Protein AF-A0A1B6EKK9-F1 (afdb_monomer)

Organism: NCBI:txid1464854

Structure (mmCIF, N/CA/C/O backbone):
data_AF-A0A1B6EKK9-F1
#
_entry.id   AF-A0A1B6EKK9-F1
#
loop_
_atom_site.group_PDB
_atom_site.id
_atom_site.type_symbol
_atom_site.label_atom_id
_atom_site.label_alt_id
_atom_site.label_comp_id
_atom_site.label_asym_id
_atom_site.label_entity_id
_atom_site.label_seq_id
_atom_site.pdbx_PDB_ins_code
_atom_site.Cartn_x
_atom_site.Cartn_y
_atom_site.Cartn_z
_atom_site.occupancy
_atom_site.B_iso_or_equiv
_atom_site.auth_seq_id
_atom_site.auth_comp_id
_atom_site.auth_asym_id
_atom_site.auth_atom_id
_atom_site.pdbx_PDB_model_num
ATOM 1 N N . THR A 1 1 ? 39.413 37.649 -0.236 1.00 72.94 1 THR A N 1
ATOM 2 C CA . THR A 1 1 ? 39.856 36.239 -0.199 1.00 72.94 1 THR A CA 1
ATOM 3 C C . THR A 1 1 ? 38.627 35.357 -0.177 1.00 72.94 1 THR A C 1
ATOM 5 O O . THR A 1 1 ? 37.625 35.776 0.391 1.00 72.94 1 THR A O 1
ATOM 8 N N . LEU A 1 2 ? 38.692 34.166 -0.779 1.00 85.50 2 LEU A N 1
ATOM 9 C CA . LEU A 1 2 ? 37.572 33.209 -0.854 1.00 85.50 2 LEU A CA 1
ATOM 10 C C . LEU A 1 2 ? 36.944 32.904 0.520 1.00 85.50 2 LEU A C 1
ATOM 12 O O . LEU A 1 2 ? 35.736 32.740 0.622 1.00 85.50 2 LEU A O 1
ATOM 16 N N . LEU A 1 3 ? 37.743 32.950 1.591 1.00 86.88 3 LEU A N 1
ATOM 17 C CA . LEU A 1 3 ? 37.279 32.793 2.973 1.00 86.88 3 LEU A CA 1
ATOM 18 C C . LEU A 1 3 ? 36.241 33.848 3.400 1.00 86.88 3 LEU A C 1
ATOM 20 O O . LEU A 1 3 ? 35.298 33.520 4.111 1.00 86.88 3 LEU A O 1
ATOM 24 N N . LYS A 1 4 ? 36.395 35.108 2.968 1.00 88.81 4 LYS A N 1
ATOM 25 C CA . LYS A 1 4 ? 35.425 36.170 3.286 1.00 88.81 4 LYS A CA 1
ATOM 26 C C . LYS A 1 4 ? 34.094 35.941 2.570 1.00 88.81 4 LYS A C 1
ATOM 28 O O . LYS A 1 4 ? 33.057 36.169 3.172 1.00 88.81 4 LYS A O 1
ATOM 33 N N . GLN A 1 5 ? 34.143 35.453 1.329 1.00 90.50 5 GLN A N 1
ATOM 34 C CA . GLN A 1 5 ? 32.941 35.116 0.567 1.00 90.50 5 GLN A CA 1
ATOM 35 C C . GLN A 1 5 ? 32.192 33.948 1.217 1.00 90.50 5 GLN A C 1
ATOM 37 O O . GLN A 1 5 ? 31.011 34.070 1.497 1.00 90.50 5 GLN A O 1
ATOM 42 N N . ALA A 1 6 ? 32.899 32.866 1.558 1.00 89.75 6 ALA A N 1
ATOM 43 C CA . ALA A 1 6 ? 32.291 31.707 2.211 1.00 89.75 6 ALA A CA 1
ATOM 44 C C . ALA A 1 6 ? 31.666 32.048 3.578 1.00 89.75 6 ALA A C 1
ATOM 46 O O . ALA A 1 6 ? 30.638 31.488 3.951 1.00 89.75 6 ALA A O 1
ATOM 47 N N . LEU A 1 7 ? 32.272 32.975 4.330 1.00 94.88 7 LEU A N 1
ATOM 48 C CA . LEU A 1 7 ? 31.714 33.443 5.598 1.00 94.88 7 LEU A CA 1
ATOM 49 C C . LEU A 1 7 ? 30.427 34.256 5.394 1.00 94.88 7 LEU A C 1
ATOM 51 O O . LEU A 1 7 ? 29.487 34.097 6.173 1.00 94.88 7 LEU A O 1
ATOM 55 N N . GLU A 1 8 ? 30.384 35.103 4.364 1.00 94.81 8 GLU A N 1
ATOM 56 C CA . GLU A 1 8 ? 29.195 35.887 4.019 1.00 94.81 8 GLU A CA 1
ATOM 57 C C . GLU A 1 8 ? 28.059 34.983 3.533 1.00 94.81 8 GLU A C 1
ATOM 59 O O . GLU A 1 8 ? 26.933 35.101 4.010 1.00 94.81 8 GLU A O 1
ATOM 64 N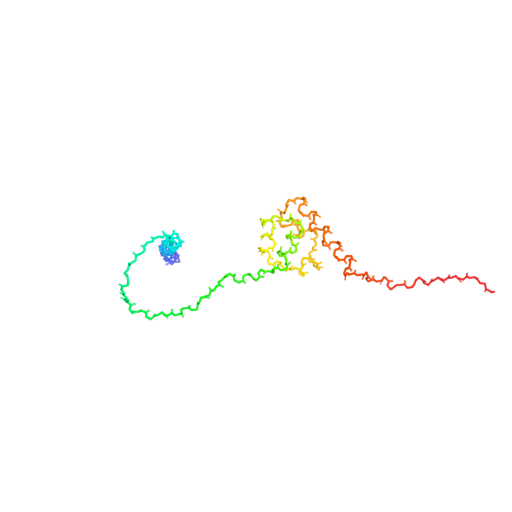 N . ASP A 1 9 ? 28.375 34.001 2.687 1.00 93.00 9 ASP A N 1
ATOM 65 C CA . ASP A 1 9 ? 27.414 33.002 2.213 1.00 93.00 9 ASP A CA 1
ATOM 66 C C . ASP A 1 9 ? 26.841 32.196 3.387 1.00 93.00 9 ASP A C 1
ATOM 68 O O . ASP A 1 9 ? 25.628 32.014 3.498 1.00 93.00 9 ASP A O 1
ATOM 72 N N . HIS A 1 10 ? 27.691 31.774 4.330 1.00 94.81 10 HIS A N 1
ATOM 73 C CA . HIS A 1 10 ? 27.236 31.060 5.520 1.00 94.81 10 HIS A CA 1
ATOM 74 C C . HIS A 1 10 ? 26.381 31.950 6.439 1.00 94.81 10 HIS A C 1
ATOM 76 O O . HIS A 1 10 ? 25.369 31.492 6.972 1.00 94.81 10 HIS A O 1
ATOM 82 N N . ARG A 1 11 ? 26.719 33.240 6.596 1.00 94.81 11 ARG A N 1
ATOM 83 C CA . ARG A 1 11 ? 25.871 34.207 7.319 1.00 94.81 11 ARG A CA 1
ATOM 84 C C . ARG A 1 11 ? 24.514 34.389 6.646 1.00 94.81 11 ARG A C 1
ATOM 86 O O . ARG A 1 11 ? 23.499 34.439 7.347 1.00 94.81 11 ARG A O 1
ATOM 93 N N . LEU A 1 12 ? 24.485 34.477 5.319 1.00 95.75 12 LEU A N 1
ATOM 94 C CA . LEU A 1 12 ? 23.253 34.601 4.549 1.00 95.75 12 LEU A CA 1
ATOM 95 C C . LEU A 1 12 ? 22.379 33.355 4.732 1.00 95.75 12 LEU A C 1
ATOM 97 O O . LEU A 1 12 ? 21.194 33.472 5.039 1.00 95.75 12 LEU A O 1
ATOM 101 N N . GLN A 1 13 ? 22.984 32.168 4.654 1.00 94.75 13 GLN A N 1
ATOM 102 C CA . GLN A 1 13 ? 22.302 30.896 4.878 1.00 94.75 13 GLN A CA 1
ATOM 103 C C . GLN A 1 13 ? 21.715 30.801 6.294 1.00 94.75 13 GLN A C 1
ATOM 105 O O . GLN A 1 13 ? 20.546 30.452 6.450 1.00 94.75 13 GLN A O 1
ATOM 110 N N . LEU A 1 14 ? 22.483 31.155 7.329 1.00 95.94 14 LEU A N 1
ATOM 111 C CA . LEU A 1 14 ? 21.992 31.168 8.713 1.00 95.94 14 LEU A CA 1
ATOM 112 C C . LEU A 1 14 ? 20.835 32.157 8.906 1.00 95.94 14 LEU A C 1
ATOM 114 O O . LEU A 1 14 ? 19.882 31.860 9.625 1.00 95.94 14 LEU A O 1
ATOM 118 N N . THR A 1 15 ? 20.892 33.312 8.242 1.00 96.38 15 THR A N 1
ATOM 119 C CA . THR A 1 15 ? 19.823 34.321 8.291 1.00 96.38 15 THR A CA 1
ATOM 120 C C . THR A 1 15 ? 18.541 33.797 7.645 1.00 96.38 15 THR A C 1
ATOM 122 O O . THR A 1 15 ? 17.468 33.909 8.238 1.00 96.38 15 THR A O 1
ATOM 125 N N . ALA A 1 16 ? 18.650 33.157 6.478 1.00 95.62 16 ALA A N 1
ATOM 126 C CA . ALA A 1 16 ? 17.514 32.548 5.794 1.00 95.62 16 ALA A CA 1
ATOM 127 C C . ALA A 1 16 ? 16.885 31.416 6.624 1.00 95.62 16 ALA A C 1
ATOM 129 O O . ALA A 1 16 ? 15.668 31.369 6.788 1.00 95.62 16 ALA A O 1
ATOM 130 N N . LEU A 1 17 ? 17.705 30.541 7.217 1.00 95.00 17 LEU A N 1
ATOM 131 C CA . LEU A 1 17 ? 17.221 29.467 8.091 1.00 95.00 17 LEU A CA 1
ATOM 132 C C . LEU A 1 17 ? 16.475 30.016 9.311 1.00 95.00 17 LEU A C 1
ATOM 134 O O . LEU A 1 17 ? 15.395 29.530 9.642 1.00 95.00 17 LEU A O 1
ATOM 138 N N . ARG A 1 18 ? 17.014 31.062 9.951 1.00 94.56 18 ARG A N 1
ATOM 139 C CA . ARG A 1 18 ? 16.352 31.742 11.071 1.00 94.56 18 ARG A CA 1
ATOM 140 C C . ARG A 1 18 ? 14.968 32.257 10.667 1.00 94.56 18 ARG A C 1
ATOM 142 O O . ARG A 1 18 ? 14.008 32.043 11.401 1.00 94.56 18 ARG A O 1
ATOM 149 N N . GLN A 1 19 ? 14.864 32.884 9.497 1.00 94.50 19 GLN A N 1
ATOM 150 C CA . GLN A 1 19 ? 13.598 33.403 8.983 1.00 94.50 19 GLN A CA 1
ATOM 151 C C . GLN A 1 19 ? 12.571 32.287 8.731 1.00 94.50 19 GLN A C 1
ATOM 153 O O . GLN A 1 19 ? 11.405 32.441 9.087 1.00 94.50 19 GLN A O 1
ATOM 158 N N . VAL A 1 20 ? 12.990 31.148 8.170 1.00 94.94 20 VAL A N 1
ATOM 159 C CA . VAL A 1 20 ? 12.096 29.998 7.936 1.00 94.94 20 VAL A CA 1
ATOM 160 C C . VAL A 1 20 ? 11.548 29.442 9.252 1.00 94.94 20 VAL A C 1
ATOM 162 O O . VAL A 1 20 ? 10.357 29.153 9.344 1.00 94.94 20 VAL A O 1
ATOM 165 N N . VAL A 1 21 ? 12.382 29.337 10.291 1.00 93.69 21 VAL A N 1
ATOM 166 C CA . VAL A 1 21 ? 11.942 28.869 11.617 1.00 93.69 21 VAL A CA 1
ATOM 167 C C . VAL A 1 21 ? 10.921 29.827 12.240 1.00 93.69 21 VAL A C 1
ATOM 169 O O . VAL A 1 21 ? 9.915 29.374 12.784 1.00 93.69 21 VAL A O 1
ATOM 172 N N . GLU A 1 22 ? 11.128 31.141 12.122 1.00 92.31 22 GLU A N 1
ATOM 173 C CA . GLU A 1 22 ? 10.159 32.141 12.595 1.00 92.31 22 GLU A CA 1
ATOM 174 C C . GLU A 1 22 ? 8.823 32.039 11.851 1.00 92.31 22 GLU A C 1
ATOM 176 O O . GLU A 1 22 ? 7.762 32.055 12.479 1.00 92.31 22 GLU A O 1
ATOM 181 N N . GLN A 1 23 ? 8.859 31.862 10.527 1.00 89.38 23 GLN A N 1
ATOM 182 C CA . GLN A 1 23 ? 7.641 31.667 9.738 1.00 89.38 23 GLN A CA 1
ATOM 183 C C . GLN A 1 23 ? 6.915 30.367 10.097 1.00 89.38 23 GLN A C 1
ATOM 185 O O . GLN A 1 23 ? 5.690 30.363 10.217 1.00 89.38 23 GLN A O 1
ATOM 190 N N . MET A 1 24 ? 7.650 29.283 10.350 1.00 90.88 24 MET A N 1
ATOM 191 C CA . MET A 1 24 ? 7.076 28.008 10.786 1.00 90.88 24 MET A CA 1
ATOM 192 C C . MET A 1 24 ? 6.337 28.131 12.131 1.00 90.88 24 MET A C 1
ATOM 194 O O . MET A 1 24 ? 5.299 27.495 12.322 1.00 90.88 24 MET A O 1
ATOM 198 N N . GLY A 1 25 ? 6.806 28.993 13.040 1.00 89.38 25 GLY A N 1
ATOM 199 C CA . GLY A 1 25 ? 6.118 29.283 14.305 1.00 89.38 25 GLY A CA 1
ATOM 200 C C . GLY A 1 25 ? 4.750 29.953 14.119 1.00 89.38 25 GLY A C 1
ATOM 201 O O . GLY A 1 25 ? 3.783 29.594 14.798 1.00 89.38 25 GLY A O 1
ATOM 202 N N . LEU A 1 26 ? 4.634 30.873 13.155 1.00 88.69 26 LEU A N 1
ATOM 203 C CA . LEU A 1 26 ? 3.354 31.508 12.817 1.00 88.69 26 LEU A CA 1
ATOM 204 C C . LEU A 1 26 ? 2.382 30.505 12.192 1.00 88.69 26 LEU A C 1
ATOM 206 O O . LEU A 1 26 ? 1.226 30.445 12.604 1.00 88.69 26 LEU A O 1
ATOM 210 N N . VAL A 1 27 ? 2.862 29.670 11.263 1.00 87.81 27 VAL A N 1
ATOM 211 C CA . VAL A 1 27 ? 2.058 28.591 10.661 1.00 87.81 27 VAL A CA 1
ATOM 212 C C . VAL A 1 27 ? 1.543 27.635 11.739 1.00 87.81 27 VAL A C 1
ATOM 214 O O . VAL A 1 27 ? 0.360 27.314 11.757 1.00 87.81 27 VAL A O 1
ATOM 217 N N . THR A 1 28 ? 2.397 27.250 12.689 1.00 83.19 28 THR A N 1
ATOM 218 C CA . THR A 1 28 ? 2.012 26.384 13.817 1.00 83.19 28 THR A CA 1
ATOM 219 C C . THR A 1 28 ? 0.923 27.027 14.682 1.00 83.19 28 THR A C 1
ATOM 221 O O . THR A 1 28 ? -0.032 26.362 15.076 1.00 83.19 28 THR A O 1
ATOM 224 N N . THR A 1 29 ? 1.029 28.332 14.952 1.00 85.19 29 THR A N 1
ATOM 225 C CA . THR A 1 29 ? 0.018 29.075 15.725 1.00 85.19 29 THR A CA 1
ATOM 226 C C . THR A 1 29 ? -1.325 29.136 14.994 1.00 85.19 29 THR A C 1
ATOM 228 O O . THR A 1 29 ? -2.361 28.897 15.609 1.00 85.19 29 THR A O 1
ATOM 231 N N . LEU A 1 30 ? -1.317 29.398 13.682 1.00 86.19 30 LEU A N 1
ATOM 232 C CA . LEU A 1 30 ? -2.537 29.418 12.868 1.00 86.19 30 LEU A CA 1
ATOM 233 C C . LEU A 1 30 ? -3.211 28.041 12.806 1.00 86.19 30 LEU A C 1
ATOM 235 O O . LEU A 1 30 ? -4.426 27.960 12.965 1.00 86.19 30 LEU A O 1
ATOM 239 N N . LEU A 1 31 ? -2.437 26.962 12.648 1.00 80.25 31 LEU A N 1
ATOM 240 C CA . LEU A 1 31 ? -2.969 25.594 12.648 1.00 80.25 31 LEU A CA 1
ATOM 241 C C . LEU A 1 31 ? -3.669 25.246 13.971 1.00 80.25 31 LEU A C 1
ATOM 243 O O . LEU A 1 31 ? -4.777 24.717 13.953 1.00 80.25 31 LEU A O 1
ATOM 247 N N . ASN A 1 32 ? -3.083 25.618 15.114 1.00 79.62 32 ASN A N 1
ATOM 248 C CA . ASN A 1 32 ? -3.691 25.373 16.427 1.00 79.62 32 ASN A CA 1
ATOM 249 C C . ASN A 1 32 ? -5.010 26.136 16.641 1.00 79.62 32 ASN A C 1
ATOM 251 O O . ASN A 1 32 ? -5.863 25.680 17.401 1.00 79.62 32 ASN A O 1
ATOM 255 N N . HIS A 1 33 ? -5.191 27.298 16.007 1.00 81.19 33 HIS A N 1
ATOM 256 C CA . HIS A 1 33 ? -6.452 28.038 16.090 1.00 81.19 33 HIS A CA 1
ATOM 257 C C . HIS A 1 33 ? -7.571 27.380 15.274 1.00 81.19 33 HIS A C 1
ATOM 259 O O . HIS A 1 33 ? -8.697 27.316 15.761 1.00 81.19 33 HIS A O 1
ATOM 265 N N . ILE A 1 34 ? -7.254 26.816 14.104 1.00 72.62 34 ILE A N 1
ATOM 266 C CA . ILE A 1 34 ? -8.219 26.110 13.242 1.00 72.62 34 ILE A CA 1
ATOM 267 C C . ILE A 1 34 ? -8.759 24.840 13.927 1.00 72.62 34 ILE A C 1
ATOM 269 O O . ILE A 1 34 ? -9.959 24.560 13.873 1.00 72.62 34 ILE A O 1
ATOM 273 N N . ASP A 1 35 ? -7.900 24.106 14.639 1.00 63.56 35 ASP A N 1
ATOM 274 C CA . ASP A 1 35 ? -8.326 22.947 15.439 1.00 63.56 35 ASP A CA 1
ATOM 275 C C . ASP A 1 35 ? -9.205 23.355 16.635 1.00 63.56 35 ASP A C 1
ATOM 277 O O . ASP A 1 35 ? -10.098 22.608 17.041 1.00 63.56 35 ASP A O 1
ATOM 281 N N . ARG A 1 36 ? -8.994 24.556 17.197 1.00 64.25 36 ARG A N 1
ATOM 282 C CA . ARG A 1 36 ? -9.768 25.050 18.346 1.00 64.25 36 ARG A CA 1
ATOM 283 C C . ARG A 1 36 ? -11.168 25.525 17.951 1.00 64.25 36 ARG A C 1
ATOM 285 O O . ARG A 1 36 ? -12.107 25.259 18.694 1.00 64.25 36 ARG A O 1
ATOM 292 N N . GLU A 1 37 ? -11.322 26.150 16.783 1.00 55.16 37 GLU A N 1
ATOM 293 C CA . GLU A 1 37 ? -12.642 26.531 16.248 1.00 55.16 37 GLU A CA 1
ATOM 294 C C . GLU A 1 37 ? -13.471 25.319 15.790 1.00 55.16 37 GLU A C 1
ATOM 296 O O . GLU A 1 37 ? -14.697 25.367 15.828 1.00 55.16 37 GLU A O 1
ATOM 301 N N . SER A 1 38 ? -12.832 24.190 15.456 1.00 49.16 38 SER A N 1
ATOM 302 C CA . SER A 1 38 ? -13.543 22.949 15.103 1.00 49.16 38 SER A CA 1
ATOM 303 C C . SER A 1 38 ? -14.188 22.232 16.305 1.00 49.16 38 SER A C 1
ATOM 305 O O . SER A 1 38 ? -14.969 21.303 16.105 1.00 49.16 38 SER A O 1
ATOM 307 N N . SER A 1 39 ? -13.892 22.646 17.547 1.00 46.72 39 SER A N 1
ATOM 308 C CA . SER A 1 39 ? -14.348 21.973 18.779 1.00 46.72 39 SER A CA 1
ATOM 309 C C . SER A 1 39 ? -15.386 22.766 19.597 1.00 46.72 39 SER A C 1
ATOM 311 O O . SER A 1 39 ? -15.928 22.247 20.571 1.00 46.72 39 SER A O 1
ATOM 313 N N . GLU A 1 40 ? -15.721 24.001 19.208 1.00 45.97 40 GLU A N 1
ATOM 314 C CA . GLU A 1 40 ? -16.737 24.827 19.882 1.00 45.97 40 GLU A CA 1
ATOM 315 C C . GLU A 1 40 ? -17.964 25.020 18.978 1.00 45.97 40 GLU A C 1
ATOM 317 O O . GLU A 1 40 ? -18.207 26.075 18.401 1.00 45.97 40 GLU A O 1
ATOM 322 N N . SER A 1 41 ? -18.768 23.968 18.833 1.00 44.16 41 SER A N 1
ATOM 323 C CA . SER A 1 41 ? -20.119 24.072 18.272 1.00 44.16 41 SER A CA 1
ATOM 324 C C . SER A 1 41 ? -21.078 23.131 18.985 1.00 44.16 41 SER A C 1
ATOM 326 O O . SER A 1 41 ? -21.698 22.292 18.351 1.00 44.16 41 SER A O 1
ATOM 328 N N . GLU A 1 42 ? -21.246 23.310 20.299 1.00 46.06 42 GLU A N 1
ATOM 329 C CA . GLU A 1 42 ? -22.490 22.940 20.977 1.00 46.06 42 GLU A CA 1
ATOM 330 C C . GLU A 1 42 ? -22.883 23.985 22.046 1.00 46.06 42 GLU A C 1
ATOM 332 O O . GLU A 1 42 ? -22.238 24.155 23.077 1.00 46.06 42 GLU A O 1
ATOM 337 N N . THR A 1 43 ? -24.041 24.605 21.789 1.00 40.44 43 THR A N 1
ATOM 338 C CA . THR A 1 43 ? -24.983 25.296 22.694 1.00 40.44 43 THR A CA 1
ATOM 339 C C . THR A 1 43 ? -24.958 26.834 22.836 1.00 40.44 43 THR A C 1
ATOM 341 O O . THR A 1 43 ? -24.032 27.452 23.343 1.00 40.44 43 THR A O 1
ATOM 344 N N . SER A 1 44 ? -26.139 27.386 22.509 1.00 45.16 44 SER A N 1
ATOM 345 C CA . SER A 1 44 ? -26.801 28.586 23.054 1.00 45.16 44 SER A CA 1
ATOM 346 C C . SER A 1 44 ? -26.590 29.957 22.390 1.00 45.16 44 SER A C 1
ATOM 348 O O . SER A 1 44 ? -25.745 30.749 22.772 1.00 45.16 44 SER A O 1
ATOM 350 N N . ALA A 1 45 ? -27.526 30.235 21.475 1.00 45.16 45 ALA A N 1
ATOM 351 C CA . ALA A 1 45 ? -28.389 31.420 21.383 1.00 45.16 45 ALA A CA 1
ATOM 352 C C . ALA A 1 45 ? -27.804 32.855 21.425 1.00 45.16 45 ALA A C 1
ATOM 354 O O . ALA A 1 45 ? -27.337 33.339 22.449 1.00 45.16 45 ALA A O 1
ATOM 355 N N . ALA A 1 46 ? -28.171 33.568 20.349 1.00 44.38 46 ALA A N 1
ATOM 356 C CA . ALA A 1 46 ? -28.490 34.996 20.228 1.00 44.38 46 ALA A CA 1
ATOM 357 C C . ALA A 1 46 ? -27.403 35.961 19.705 1.00 44.38 46 ALA A C 1
ATOM 359 O O . ALA A 1 46 ? -26.270 35.985 20.164 1.00 44.38 46 ALA A O 1
ATOM 360 N N . HIS A 1 47 ? -27.885 36.836 18.806 1.00 38.47 47 HIS A N 1
ATOM 361 C CA . HIS A 1 47 ? -27.318 38.087 18.278 1.00 38.47 47 HIS A CA 1
ATOM 362 C C . HIS A 1 47 ? -26.492 38.038 16.974 1.00 38.47 47 HIS A C 1
ATOM 364 O O . HIS A 1 47 ? -25.277 37.915 16.947 1.00 38.47 47 HIS A O 1
ATOM 370 N N . THR A 1 48 ? -27.214 38.265 15.875 1.00 46.81 48 THR A N 1
ATOM 371 C CA . THR A 1 48 ? -26.823 39.056 14.688 1.00 46.81 48 THR A CA 1
ATOM 372 C C . THR A 1 48 ? -26.519 40.536 15.054 1.00 46.81 48 THR A C 1
ATOM 374 O O . THR A 1 48 ? -27.006 40.941 16.116 1.00 46.81 48 THR A O 1
ATOM 377 N N . PRO A 1 49 ? -25.890 41.404 14.208 1.00 59.78 49 PRO A N 1
ATOM 378 C CA . PRO A 1 49 ? -25.548 41.235 12.781 1.00 59.78 49 PRO A CA 1
ATOM 379 C C . PRO A 1 49 ? -24.192 41.888 12.297 1.00 59.78 49 PRO A C 1
ATOM 381 O O . PRO A 1 49 ? -23.523 42.612 13.022 1.00 59.78 49 PRO A O 1
ATOM 384 N N . GLU A 1 50 ? -23.857 41.648 11.018 1.00 48.66 50 GLU A N 1
ATOM 385 C CA . GLU A 1 50 ? -23.056 42.450 10.041 1.00 48.66 50 GLU A CA 1
ATOM 386 C C . GLU A 1 50 ? -21.551 42.721 10.259 1.00 48.66 50 GLU A C 1
ATOM 388 O O . GLU A 1 50 ? -21.141 43.584 11.030 1.00 48.66 50 GLU A O 1
ATOM 393 N N . SER A 1 51 ? -20.716 42.142 9.383 1.00 39.78 51 SER A N 1
ATOM 394 C CA . SER A 1 51 ? -19.578 42.879 8.827 1.00 39.78 51 SER A CA 1
ATOM 395 C C . SER A 1 51 ? -19.227 42.390 7.425 1.00 39.78 51 SER A C 1
ATOM 397 O O . SER A 1 51 ? -19.053 41.205 7.158 1.00 39.78 51 SER A O 1
ATOM 399 N N . ASN A 1 52 ? -19.186 43.363 6.530 1.00 53.47 52 ASN A N 1
ATOM 400 C CA . ASN A 1 52 ? -18.968 43.271 5.102 1.00 53.47 52 ASN A CA 1
ATOM 401 C C . ASN A 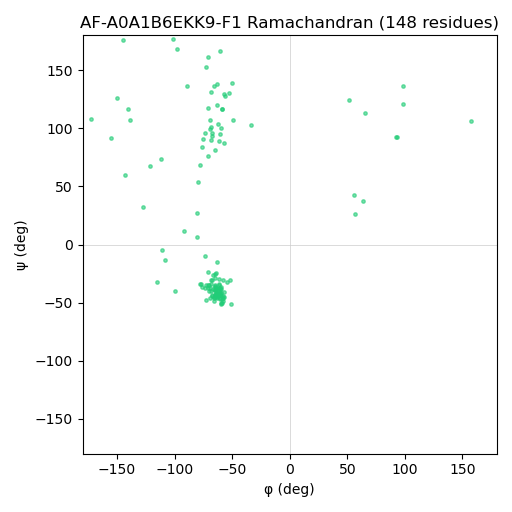1 52 ? -17.502 42.892 4.824 1.00 53.47 52 ASN A C 1
ATOM 403 O O . ASN A 1 52 ? -16.598 43.662 5.147 1.00 53.47 52 ASN A O 1
ATOM 407 N N . GLY A 1 53 ? -17.251 41.740 4.208 1.00 43.31 53 GLY A N 1
ATOM 408 C CA . GLY A 1 53 ? -15.895 41.305 3.887 1.00 43.31 53 GLY A CA 1
ATOM 409 C C . GLY A 1 53 ? -15.898 40.337 2.721 1.00 43.31 53 GLY A C 1
ATOM 410 O O . GLY A 1 53 ? -16.059 39.143 2.916 1.00 43.31 53 GLY A O 1
ATOM 411 N N . SER A 1 54 ? -15.747 40.881 1.515 1.00 55.12 54 SER A N 1
ATOM 412 C CA . SER A 1 54 ? -15.551 40.176 0.250 1.00 55.12 54 SER A CA 1
ATOM 413 C C . SER A 1 54 ? -14.749 38.882 0.417 1.00 55.12 54 SER A C 1
ATOM 415 O O . SER A 1 54 ? -13.520 38.920 0.523 1.00 55.12 54 SER A O 1
ATOM 417 N N . GLU A 1 55 ? -15.440 37.742 0.406 1.00 48.38 55 GLU A N 1
ATOM 418 C CA . GLU A 1 55 ? -14.806 36.431 0.388 1.00 48.38 55 GLU A CA 1
ATOM 419 C C . GLU A 1 55 ? -14.099 36.264 -0.955 1.00 48.38 55 GLU A C 1
ATOM 421 O O . GLU A 1 55 ? -14.672 35.888 -1.981 1.00 48.38 55 GLU A O 1
ATOM 426 N N . ARG A 1 56 ? -12.811 36.608 -0.963 1.00 56.62 56 ARG A N 1
ATOM 427 C CA . ARG A 1 56 ? -11.873 36.135 -1.971 1.00 56.62 56 ARG A CA 1
ATOM 428 C C . ARG A 1 56 ? -11.858 34.616 -1.831 1.00 56.62 56 ARG A C 1
ATOM 430 O O . ARG A 1 56 ? -11.136 34.084 -0.996 1.00 56.62 56 ARG A O 1
ATOM 437 N N . LEU A 1 57 ? -12.677 33.946 -2.640 1.00 56.94 57 LEU A N 1
ATOM 438 C CA . LEU A 1 57 ? -12.602 32.514 -2.901 1.00 56.94 57 LEU A CA 1
ATOM 439 C C . LEU A 1 57 ? -11.195 32.222 -3.434 1.00 56.94 57 LEU A C 1
ATOM 441 O O . LEU A 1 57 ? -10.932 32.304 -4.634 1.00 56.94 57 LEU A O 1
ATOM 445 N N . LEU A 1 58 ? -10.253 31.979 -2.525 1.00 53.03 58 LEU A N 1
ATOM 446 C CA . LEU A 1 58 ? -8.962 31.433 -2.890 1.00 53.03 58 LEU A CA 1
ATOM 447 C C . LEU A 1 58 ? -9.219 29.995 -3.349 1.00 53.03 58 LEU A C 1
ATOM 449 O O . LEU A 1 58 ? -9.939 29.269 -2.661 1.00 53.03 58 LEU A O 1
ATOM 453 N N . PRO A 1 59 ? -8.681 29.576 -4.506 1.00 59.56 59 PRO A N 1
ATOM 454 C CA . PRO A 1 59 ? -8.831 28.205 -4.956 1.00 59.56 59 PRO A CA 1
ATOM 455 C C . PRO A 1 59 ? -8.242 27.292 -3.881 1.00 59.56 59 PRO A C 1
ATOM 457 O O . PRO A 1 59 ? -7.055 27.370 -3.566 1.00 59.56 59 PRO A O 1
ATOM 460 N N . GLN A 1 60 ? -9.096 26.465 -3.286 1.00 58.94 60 GLN A N 1
ATOM 461 C CA . GLN A 1 60 ? -8.712 25.445 -2.327 1.00 58.94 60 GLN A CA 1
ATOM 462 C C . GLN A 1 60 ? -7.909 24.384 -3.083 1.00 58.94 60 GLN A C 1
ATOM 464 O O . GLN A 1 60 ? -8.462 23.451 -3.659 1.00 58.94 60 GLN A O 1
ATOM 469 N N . ILE A 1 61 ? -6.591 24.563 -3.142 1.00 56.72 61 ILE A N 1
ATOM 470 C CA . ILE A 1 61 ? -5.688 23.549 -3.679 1.00 56.72 61 ILE A CA 1
ATOM 471 C C . ILE A 1 61 ? -5.592 22.464 -2.605 1.00 56.72 61 ILE A C 1
ATOM 473 O O . ILE A 1 61 ? -4.789 22.552 -1.679 1.00 56.72 61 ILE A O 1
ATOM 477 N N . SER A 1 62 ? -6.478 21.473 -2.687 1.00 58.00 62 SER A N 1
ATOM 478 C CA . SER A 1 62 ? -6.384 20.257 -1.885 1.00 58.00 62 SER A CA 1
ATOM 479 C C . SER A 1 62 ? -5.173 19.462 -2.373 1.00 58.00 62 SER A C 1
ATOM 481 O O . SER A 1 62 ? -5.236 18.784 -3.393 1.00 58.00 62 SER A O 1
ATOM 483 N N . VAL A 1 63 ? -4.041 19.568 -1.673 1.00 62.47 63 VAL A N 1
ATOM 484 C CA . VAL A 1 63 ? -2.811 18.800 -1.973 1.00 62.47 63 VAL A CA 1
ATOM 485 C C . VAL A 1 63 ? -2.902 17.368 -1.408 1.00 62.47 63 VAL A C 1
ATOM 487 O O . VAL A 1 63 ? -1.902 16.734 -1.100 1.00 62.47 63 VAL A O 1
ATOM 490 N N . THR A 1 64 ? -4.109 16.821 -1.265 1.00 54.97 64 THR A N 1
ATOM 491 C CA . THR A 1 64 ? -4.330 15.440 -0.809 1.00 54.97 64 THR A CA 1
ATOM 492 C C . THR A 1 64 ? -5.226 14.659 -1.759 1.00 54.97 64 THR A C 1
ATOM 494 O O . THR A 1 64 ? -5.967 13.787 -1.315 1.00 54.97 64 THR A O 1
ATOM 497 N N . ASP A 1 65 ? -5.178 14.949 -3.060 1.00 54.59 65 ASP A N 1
ATOM 498 C CA . ASP A 1 65 ? -5.754 14.046 -4.059 1.00 54.59 65 ASP A CA 1
ATOM 499 C C . ASP A 1 65 ? -4.784 12.882 -4.324 1.00 54.59 65 ASP A C 1
ATOM 501 O O . ASP A 1 65 ? -4.358 12.627 -5.447 1.00 54.59 65 ASP A O 1
ATOM 505 N N . SER A 1 66 ? -4.371 12.182 -3.260 1.00 59.25 66 SER A N 1
ATOM 506 C CA . SER A 1 66 ? -4.005 10.783 -3.423 1.00 59.25 66 SER A CA 1
ATOM 507 C C . SER A 1 66 ? -5.322 10.091 -3.732 1.00 59.25 66 SER A C 1
ATOM 509 O O . SER A 1 66 ? -6.170 9.923 -2.856 1.00 59.25 66 SER A O 1
ATOM 511 N N . SER A 1 67 ? -5.551 9.794 -5.010 1.00 69.38 67 SER A N 1
ATOM 512 C CA . SER A 1 67 ? -6.778 9.170 -5.492 1.00 69.38 67 SER A CA 1
ATOM 513 C C . SER A 1 67 ? -6.883 7.756 -4.910 1.00 69.38 67 SER A C 1
ATOM 515 O O . SER A 1 67 ? -6.496 6.769 -5.537 1.00 69.38 67 SER A O 1
ATOM 517 N N . VAL A 1 68 ? -7.347 7.655 -3.666 1.00 85.31 68 VAL A N 1
ATOM 518 C CA . VAL A 1 68 ? -7.567 6.399 -2.954 1.00 85.31 68 VAL A CA 1
ATOM 519 C C . VAL A 1 68 ? -8.557 5.583 -3.775 1.00 85.31 68 VAL A C 1
ATOM 521 O O . VAL A 1 68 ? -9.697 6.011 -3.935 1.00 85.31 68 VAL A O 1
ATOM 524 N N . ASP A 1 69 ? -8.155 4.414 -4.288 1.00 93.50 69 ASP A N 1
ATOM 525 C CA . ASP A 1 69 ? -9.079 3.538 -5.018 1.00 93.50 69 ASP A CA 1
ATOM 526 C C . ASP A 1 69 ? -10.100 2.947 -4.026 1.00 93.50 69 ASP A C 1
ATOM 528 O O . ASP A 1 69 ? -9.757 2.047 -3.243 1.00 93.50 69 ASP A O 1
ATOM 532 N N . PRO A 1 70 ? -11.374 3.390 -4.046 1.00 94.19 70 PRO A N 1
ATOM 533 C CA . PRO A 1 70 ? -12.369 2.911 -3.092 1.00 94.19 70 PRO A CA 1
ATOM 534 C C . PRO A 1 70 ? -12.649 1.414 -3.269 1.00 94.19 70 PRO A C 1
ATOM 536 O O . PRO A 1 70 ? -13.032 0.738 -2.312 1.00 94.19 70 PRO A O 1
ATOM 539 N N . ARG A 1 71 ? -12.418 0.862 -4.469 1.00 97.12 71 ARG A N 1
ATOM 540 C CA . ARG A 1 71 ? -12.617 -0.566 -4.751 1.00 97.12 71 ARG A CA 1
ATOM 541 C C . ARG A 1 71 ? -11.551 -1.413 -4.070 1.00 97.12 71 ARG A C 1
ATOM 543 O O . ARG A 1 71 ? -11.862 -2.511 -3.615 1.00 97.12 71 ARG A O 1
ATOM 550 N N . LEU A 1 72 ? -10.319 -0.906 -3.966 1.00 97.19 72 LEU A N 1
ATOM 551 C CA . LEU A 1 72 ? -9.260 -1.583 -3.222 1.00 97.19 72 LEU A CA 1
ATOM 552 C C . LEU A 1 72 ? -9.599 -1.629 -1.732 1.00 97.19 72 LEU A C 1
ATOM 554 O O . LEU A 1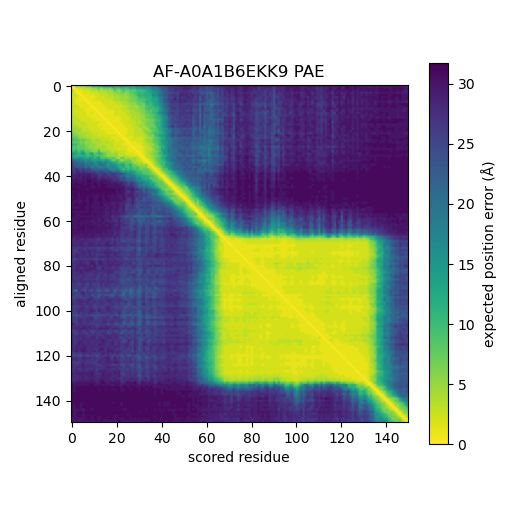 72 ? -9.507 -2.690 -1.114 1.00 97.19 72 LEU A O 1
ATOM 558 N N . VAL A 1 73 ? -10.041 -0.501 -1.170 1.00 96.88 73 VAL A N 1
ATOM 559 C CA . VAL A 1 73 ? -10.444 -0.415 0.242 1.00 96.88 73 VAL A CA 1
ATOM 560 C C . VAL A 1 73 ? -11.566 -1.403 0.544 1.00 96.88 73 VAL A C 1
ATOM 562 O O . VAL A 1 73 ? -11.463 -2.176 1.500 1.00 96.88 73 VAL A O 1
ATOM 565 N N . GLU A 1 74 ? -12.611 -1.424 -0.284 1.00 97.62 74 GLU A N 1
ATOM 566 C CA . GLU A 1 74 ? -13.735 -2.340 -0.096 1.00 97.62 74 GLU A CA 1
ATOM 567 C C . GLU A 1 74 ? -13.292 -3.802 -0.223 1.00 97.62 74 GLU A C 1
ATOM 569 O O . GLU A 1 74 ? -13.573 -4.621 0.654 1.00 97.62 74 GLU A O 1
ATOM 574 N N . TRP A 1 75 ? -12.500 -4.132 -1.246 1.00 97.94 75 TRP A N 1
ATOM 575 C CA . TRP A 1 75 ? -11.977 -5.484 -1.421 1.00 97.94 75 TRP A CA 1
ATOM 576 C C . TRP A 1 75 ? -11.155 -5.945 -0.208 1.00 97.94 75 TRP A C 1
ATOM 578 O O . TRP A 1 75 ? -11.400 -7.029 0.323 1.00 97.94 75 TRP A O 1
ATOM 588 N N . LEU A 1 76 ? -10.252 -5.114 0.317 1.00 97.62 76 LEU A N 1
ATOM 589 C CA . LEU A 1 76 ? -9.464 -5.448 1.510 1.00 97.62 76 LEU A CA 1
ATOM 590 C C . LEU A 1 76 ? -10.340 -5.599 2.769 1.00 97.62 76 LEU A C 1
ATOM 592 O O . LEU A 1 76 ? -10.095 -6.492 3.591 1.00 97.62 76 LEU A O 1
ATOM 596 N N . ARG A 1 77 ? -11.405 -4.799 2.912 1.00 97.25 77 ARG A N 1
ATOM 597 C CA . ARG A 1 77 ? -12.385 -4.939 4.007 1.00 97.25 77 ARG A CA 1
ATOM 598 C C . ARG A 1 77 ? -13.149 -6.259 3.939 1.00 97.25 77 ARG A C 1
ATOM 600 O O . ARG A 1 77 ? -13.353 -6.885 4.987 1.00 97.25 77 ARG A O 1
ATOM 607 N N . THR A 1 78 ? -13.495 -6.747 2.743 1.00 97.56 78 THR A N 1
ATOM 608 C CA . THR A 1 78 ? -14.125 -8.077 2.583 1.00 97.56 78 THR A CA 1
ATOM 609 C C . THR A 1 78 ? -13.214 -9.205 3.082 1.00 97.56 78 THR A C 1
ATOM 611 O O . THR A 1 78 ? -13.690 -10.196 3.637 1.00 97.56 78 THR A O 1
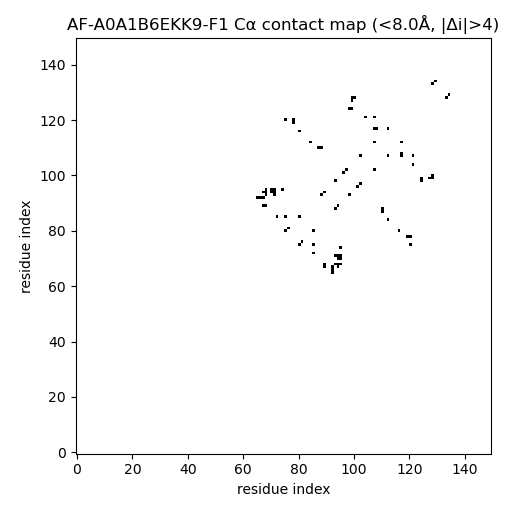ATOM 614 N N . LEU A 1 79 ? -11.891 -9.016 3.001 1.00 96.81 79 LEU A N 1
ATOM 615 C CA . LEU A 1 79 ? -10.882 -9.936 3.533 1.00 96.81 79 LEU A CA 1
ATOM 616 C C . LEU A 1 79 ? -10.645 -9.782 5.048 1.00 96.81 79 LEU A C 1
ATOM 618 O O . LEU A 1 79 ? -9.747 -10.430 5.597 1.00 96.81 79 LEU A O 1
ATOM 622 N N . ARG A 1 80 ? -11.435 -8.956 5.749 1.00 96.00 80 ARG A N 1
ATOM 623 C CA . ARG A 1 80 ? -11.297 -8.676 7.193 1.00 96.00 80 ARG A CA 1
ATOM 624 C C . ARG A 1 80 ? -9.902 -8.160 7.559 1.00 96.00 80 ARG A C 1
ATOM 626 O O . ARG A 1 80 ? -9.292 -8.629 8.525 1.00 96.00 80 ARG A O 1
ATOM 633 N N . ILE A 1 81 ? -9.366 -7.268 6.734 1.00 97.00 81 ILE A N 1
ATOM 634 C CA . ILE A 1 81 ? -8.082 -6.603 6.964 1.00 97.00 81 ILE A CA 1
ATOM 635 C C . ILE A 1 81 ? -8.339 -5.322 7.758 1.00 97.00 81 ILE A C 1
ATOM 637 O O . ILE A 1 81 ? -9.315 -4.617 7.511 1.00 97.00 81 ILE A O 1
ATOM 641 N N . ASP A 1 82 ? -7.500 -5.066 8.758 1.00 96.56 82 ASP A N 1
ATOM 642 C CA . ASP A 1 82 ? -7.602 -3.890 9.617 1.00 96.56 82 ASP A CA 1
ATOM 643 C C . ASP A 1 82 ? -7.185 -2.609 8.884 1.00 96.56 82 ASP A C 1
ATOM 645 O O . ASP A 1 82 ? -6.355 -2.650 7.976 1.00 96.56 82 ASP A O 1
ATOM 6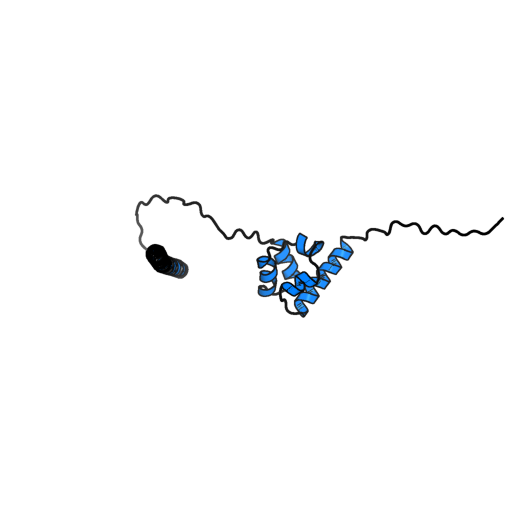49 N N . GLN A 1 83 ? -7.730 -1.464 9.308 1.00 96.06 83 GLN A N 1
ATOM 650 C CA . GLN A 1 83 ? -7.510 -0.185 8.627 1.00 96.06 83 GLN A CA 1
ATOM 651 C C . GLN A 1 83 ? -6.019 0.171 8.524 1.00 96.06 83 GLN A C 1
ATOM 653 O O . GLN A 1 83 ? -5.566 0.520 7.445 1.00 96.06 83 GLN A O 1
ATOM 658 N N . ARG A 1 84 ? -5.220 -0.067 9.574 1.00 96.38 84 ARG A N 1
ATOM 659 C CA . ARG A 1 84 ? -3.769 0.186 9.547 1.00 96.38 84 ARG A CA 1
ATOM 660 C C . ARG A 1 84 ? -3.048 -0.620 8.463 1.00 96.38 84 ARG A C 1
ATOM 662 O O . ARG A 1 84 ? -2.074 -0.149 7.883 1.00 96.38 84 ARG A O 1
ATOM 669 N N . SER A 1 85 ? -3.486 -1.852 8.213 1.00 97.31 85 SER A N 1
ATOM 670 C CA . SER A 1 85 ? -2.964 -2.668 7.116 1.00 97.31 85 SER A CA 1
ATOM 671 C C . SER A 1 85 ? -3.451 -2.177 5.750 1.00 97.31 85 SER A C 1
ATOM 673 O O . SER A 1 85 ? -2.681 -2.252 4.801 1.00 97.31 85 SER A O 1
ATOM 675 N N . ILE A 1 86 ? -4.683 -1.664 5.644 1.00 97.00 86 ILE A N 1
ATOM 676 C CA . ILE A 1 86 ? -5.223 -1.048 4.417 1.00 97.00 86 ILE A CA 1
ATOM 677 C C . ILE A 1 86 ? -4.448 0.223 4.065 1.00 97.00 86 ILE A C 1
ATOM 679 O O . ILE A 1 86 ? -4.029 0.373 2.922 1.00 97.00 86 ILE A O 1
ATOM 683 N N . ASP A 1 87 ? -4.179 1.084 5.046 1.00 96.06 87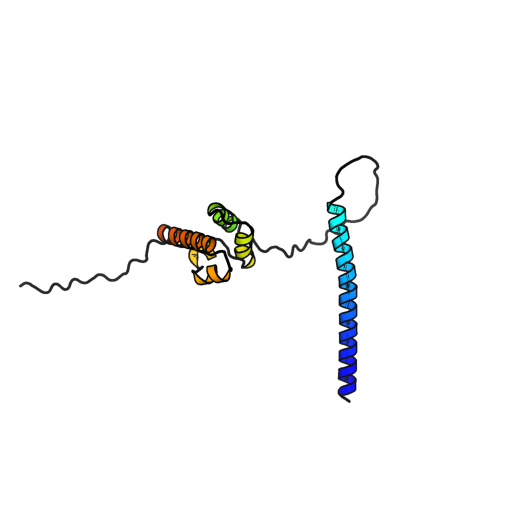 ASP A N 1
ATOM 684 C CA . ASP A 1 87 ? -3.469 2.352 4.850 1.00 96.06 87 ASP A CA 1
ATOM 685 C C . ASP A 1 87 ? -2.083 2.141 4.229 1.00 96.06 87 ASP A C 1
ATOM 687 O O . ASP A 1 87 ? -1.625 2.958 3.440 1.00 96.06 87 ASP A O 1
ATOM 691 N N . LYS A 1 88 ? -1.435 1.004 4.510 1.00 96.88 88 LYS A N 1
ATOM 692 C CA . LYS A 1 88 ? -0.157 0.636 3.885 1.00 96.88 88 LYS A CA 1
ATOM 693 C C . LYS A 1 88 ? -0.268 0.397 2.383 1.00 96.88 88 LYS A C 1
ATOM 695 O O .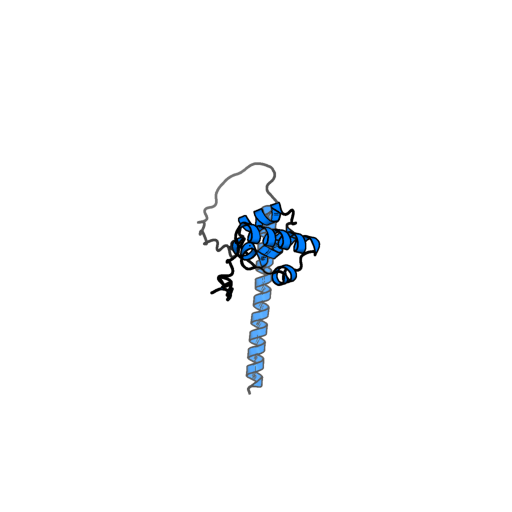 LYS A 1 88 ? 0.675 0.702 1.672 1.00 96.88 88 LYS A O 1
ATOM 700 N N . PHE A 1 89 ? -1.385 -0.144 1.897 1.00 96.62 89 PHE A N 1
ATOM 701 C CA . PHE A 1 89 ? -1.611 -0.254 0.453 1.00 96.62 89 PHE A CA 1
ATOM 702 C C . PHE A 1 89 ? -1.859 1.122 -0.168 1.00 96.62 89 PHE A C 1
ATOM 704 O O . PHE A 1 89 ? -1.350 1.398 -1.247 1.00 96.62 89 PHE A O 1
ATOM 711 N N . LEU A 1 90 ? -2.611 1.980 0.526 1.00 94.50 90 LEU A N 1
ATOM 712 C CA . LEU A 1 90 ? -2.959 3.316 0.038 1.00 94.50 90 LEU A CA 1
ATOM 713 C C . LEU A 1 90 ? -1.758 4.267 0.014 1.00 94.50 90 LEU A C 1
ATOM 715 O O . LEU A 1 90 ? -1.648 5.088 -0.885 1.00 94.50 90 LEU A O 1
ATOM 719 N N . MET A 1 91 ? -0.849 4.137 0.981 1.00 94.06 91 MET A N 1
ATOM 720 C CA . MET A 1 91 ? 0.379 4.929 1.060 1.00 94.06 91 MET A CA 1
ATOM 721 C C . MET A 1 91 ? 1.360 4.618 -0.078 1.00 94.06 91 MET A C 1
ATOM 723 O O . MET A 1 91 ? 2.140 5.482 -0.453 1.00 94.06 91 MET A O 1
ATOM 727 N N . GLU A 1 92 ? 1.298 3.407 -0.632 1.00 94.50 92 GLU A N 1
ATOM 728 C CA . GLU A 1 92 ? 2.055 3.001 -1.825 1.00 94.50 92 GLU A CA 1
ATOM 729 C C . GLU A 1 92 ? 1.255 3.228 -3.123 1.00 94.50 92 GLU A C 1
ATOM 731 O O . GLU A 1 92 ? 1.629 2.714 -4.173 1.00 94.50 92 GLU A O 1
ATOM 736 N N . GLU A 1 93 ? 0.131 3.952 -3.044 1.00 93.94 93 GLU A N 1
ATOM 737 C CA . GLU A 1 93 ? -0.715 4.342 -4.182 1.00 93.94 93 GLU A CA 1
ATOM 738 C C . GLU A 1 93 ? -1.223 3.165 -5.033 1.00 93.94 93 GLU A C 1
ATOM 740 O O . GLU A 1 93 ? -1.543 3.319 -6.211 1.00 93.94 93 GLU A O 1
ATOM 745 N N . TYR A 1 94 ? -1.348 1.972 -4.440 1.00 96.00 94 TYR A N 1
ATOM 746 C CA . TYR A 1 94 ? -1.896 0.823 -5.152 1.00 96.00 94 TYR A CA 1
ATOM 747 C C . TYR A 1 94 ? -3.370 1.039 -5.505 1.00 96.00 94 TYR A C 1
ATOM 749 O O . TYR A 1 94 ? -4.179 1.409 -4.649 1.00 96.00 94 TYR A O 1
ATOM 757 N N . CYS A 1 95 ? -3.750 0.683 -6.734 1.00 96.12 95 CYS A N 1
ATOM 758 C CA . CYS A 1 95 ? -5.150 0.470 -7.092 1.00 96.12 95 CYS A CA 1
ATOM 759 C C . CYS A 1 95 ? -5.522 -1.023 -7.059 1.00 96.12 95 CYS A C 1
ATOM 761 O O . CYS A 1 95 ? -4.664 -1.908 -6.964 1.00 96.12 95 CYS A O 1
ATOM 763 N N . LEU A 1 96 ? -6.822 -1.334 -7.130 1.00 97.38 96 LEU A N 1
ATOM 764 C CA . LEU A 1 96 ? -7.282 -2.728 -7.109 1.00 97.38 96 LEU A CA 1
ATOM 765 C C . LEU A 1 96 ? -6.711 -3.532 -8.286 1.00 97.38 96 LEU A C 1
ATOM 767 O O . LEU A 1 96 ? -6.370 -4.705 -8.124 1.00 97.38 96 LEU A O 1
ATOM 771 N N . ASP A 1 97 ? -6.596 -2.899 -9.452 1.00 96.25 97 ASP A N 1
ATOM 772 C CA . ASP A 1 97 ? -6.080 -3.537 -10.660 1.00 96.25 97 ASP A CA 1
ATOM 773 C C . ASP A 1 97 ? -4.609 -3.941 -10.488 1.00 96.25 97 ASP A C 1
ATOM 775 O O . ASP A 1 97 ? -4.251 -5.090 -10.755 1.00 96.25 97 ASP A O 1
ATOM 779 N N . ASP A 1 98 ? -3.789 -3.060 -9.908 1.00 95.88 98 ASP A N 1
ATOM 780 C CA . ASP A 1 98 ? -2.374 -3.334 -9.646 1.00 95.88 98 ASP A CA 1
ATOM 781 C C . ASP A 1 98 ? -2.182 -4.533 -8.722 1.00 95.88 98 ASP A C 1
ATOM 783 O O . ASP A 1 98 ? -1.392 -5.446 -8.998 1.00 95.88 98 ASP A O 1
ATOM 787 N N . VAL A 1 99 ? -2.962 -4.564 -7.640 1.00 97.06 99 VAL A N 1
ATOM 788 C CA . VAL A 1 99 ? -2.927 -5.643 -6.650 1.00 97.06 99 VAL A CA 1
ATOM 789 C C . VAL A 1 99 ? -3.337 -6.976 -7.276 1.00 97.06 99 VAL A C 1
ATOM 791 O O . VAL A 1 99 ? -2.696 -8.010 -7.052 1.00 97.06 99 VAL A O 1
ATOM 794 N N . LEU A 1 100 ? -4.389 -6.979 -8.092 1.00 97.12 100 LEU A N 1
ATOM 795 C CA . LEU A 1 100 ? -4.910 -8.206 -8.683 1.00 97.12 100 LEU A CA 1
ATOM 796 C C . LEU A 1 100 ? -4.071 -8.705 -9.860 1.00 97.12 100 LEU A C 1
ATOM 798 O O . LEU A 1 100 ? -3.908 -9.921 -9.982 1.00 97.12 100 LEU A O 1
ATOM 802 N N . HIS A 1 101 ? -3.470 -7.833 -10.671 1.00 95.75 101 HIS A N 1
ATOM 803 C CA . HIS A 1 101 ? -2.766 -8.233 -11.895 1.00 95.75 101 HIS A CA 1
ATOM 804 C C . HIS A 1 101 ? -1.246 -8.322 -11.753 1.00 95.75 101 HIS A C 1
ATOM 806 O O . HIS A 1 101 ? -0.657 -9.275 -12.271 1.00 95.75 101 HIS A O 1
ATOM 812 N N . TYR A 1 102 ? -0.615 -7.387 -11.039 1.00 96.25 102 TYR A N 1
ATOM 813 C CA . TYR A 1 102 ? 0.837 -7.184 -11.125 1.00 96.25 102 TYR A CA 1
ATOM 814 C C . TYR A 1 102 ? 1.582 -7.490 -9.826 1.00 96.25 102 TYR A C 1
ATOM 816 O O . TYR A 1 102 ? 2.689 -8.026 -9.882 1.00 96.25 102 TYR A O 1
ATOM 824 N N . VAL A 1 103 ? 0.964 -7.254 -8.664 1.00 96.69 103 VAL A N 1
ATOM 825 C CA . VAL A 1 103 ? 1.605 -7.476 -7.357 1.00 96.69 103 VAL A CA 1
ATOM 826 C C . VAL A 1 103 ? 2.077 -8.924 -7.195 1.00 96.69 103 VAL A C 1
ATOM 828 O O . VAL A 1 103 ? 1.331 -9.892 -7.405 1.00 96.69 103 VAL A O 1
ATOM 831 N N . ASN A 1 104 ? 3.338 -9.089 -6.808 1.00 96.44 104 ASN A N 1
ATOM 832 C CA . ASN A 1 104 ? 3.935 -10.376 -6.481 1.00 96.44 104 ASN A CA 1
ATOM 833 C C . ASN A 1 104 ? 4.025 -10.567 -4.952 1.00 96.44 104 ASN A C 1
ATOM 835 O O . ASN A 1 104 ? 3.653 -9.705 -4.157 1.00 96.44 104 ASN A O 1
ATOM 839 N N . ARG A 1 105 ? 4.501 -11.737 -4.512 1.00 96.44 105 ARG A N 1
ATOM 840 C CA . ARG A 1 105 ? 4.575 -12.049 -3.078 1.00 96.44 105 ARG A CA 1
ATOM 841 C C . ARG A 1 105 ? 5.604 -11.199 -2.323 1.00 96.44 105 ARG A C 1
ATOM 843 O O . ARG A 1 105 ? 5.415 -10.938 -1.138 1.00 96.44 105 ARG A O 1
ATOM 850 N N . GLU A 1 106 ? 6.676 -10.787 -2.988 1.00 97.44 106 GLU A N 1
ATOM 851 C CA . GLU A 1 106 ? 7.717 -9.937 -2.406 1.00 97.44 106 GLU A CA 1
ATOM 852 C C . GLU A 1 106 ? 7.209 -8.510 -2.185 1.00 97.44 106 GLU A C 1
ATOM 854 O O . GLU A 1 106 ? 7.507 -7.919 -1.149 1.00 97.44 106 GLU A O 1
ATOM 859 N N . ASP A 1 107 ? 6.387 -7.987 -3.094 1.00 97.31 107 ASP A N 1
ATOM 860 C CA . ASP A 1 107 ? 5.782 -6.657 -2.965 1.00 97.31 107 ASP A CA 1
ATOM 861 C C . ASP A 1 107 ? 4.884 -6.586 -1.719 1.00 97.31 107 ASP A C 1
ATOM 863 O O . ASP A 1 107 ? 4.998 -5.663 -0.914 1.00 97.31 107 ASP A O 1
ATOM 867 N N . ILE A 1 108 ? 4.080 -7.628 -1.467 1.00 96.94 108 ILE A N 1
ATOM 868 C CA . ILE A 1 108 ? 3.256 -7.712 -0.247 1.00 96.94 108 ILE A CA 1
ATOM 869 C C . ILE A 1 108 ? 4.133 -7.801 1.009 1.00 96.94 108 ILE A C 1
ATOM 871 O O . ILE A 1 108 ? 3.796 -7.220 2.042 1.00 96.94 108 ILE A O 1
ATOM 875 N N . ARG A 1 109 ? 5.277 -8.495 0.945 1.00 96.38 109 ARG A N 1
ATOM 876 C CA . ARG A 1 109 ? 6.209 -8.573 2.080 1.00 96.38 109 ARG A CA 1
ATOM 877 C C . ARG A 1 109 ? 6.808 -7.205 2.408 1.00 96.38 109 ARG A C 1
ATOM 879 O O . ARG A 1 109 ? 6.955 -6.879 3.586 1.00 96.38 109 ARG A O 1
ATOM 886 N N . LYS A 1 110 ? 7.113 -6.392 1.391 1.00 97.25 110 LYS A N 1
ATOM 887 C CA . LYS A 1 110 ? 7.661 -5.035 1.562 1.00 97.25 110 LYS A CA 1
ATOM 888 C C . LYS A 1 110 ? 6.690 -4.074 2.252 1.00 97.25 110 LYS A C 1
ATOM 890 O O . LYS A 1 110 ? 7.151 -3.200 2.974 1.00 97.25 110 LYS A O 1
ATOM 895 N N . LEU A 1 111 ? 5.376 -4.307 2.164 1.00 96.25 111 LEU A N 1
ATOM 896 C CA . LEU A 1 111 ? 4.375 -3.559 2.944 1.00 96.25 111 LEU A CA 1
ATOM 897 C C . LEU A 1 111 ? 4.520 -3.768 4.468 1.00 96.25 111 LEU A C 1
ATOM 899 O O . LEU A 1 111 ? 3.936 -3.034 5.274 1.00 96.25 111 LEU A O 1
ATOM 903 N N . GLY A 1 112 ? 5.267 -4.786 4.913 1.00 96.31 112 GLY A N 1
ATOM 904 C CA . GLY A 1 112 ? 5.489 -5.066 6.333 1.00 96.31 112 GLY A CA 1
ATOM 905 C C . GLY A 1 112 ? 4.197 -5.432 7.068 1.00 96.31 112 GLY A C 1
ATOM 906 O O . GLY A 1 112 ? 3.951 -4.968 8.187 1.00 96.31 112 GLY A O 1
ATOM 907 N N . LEU A 1 113 ? 3.307 -6.178 6.412 1.00 96.25 113 LEU A N 1
ATOM 908 C CA . LEU A 1 113 ? 2.069 -6.669 7.016 1.00 96.25 113 LEU A CA 1
ATOM 909 C C . LEU A 1 113 ? 2.369 -7.759 8.052 1.00 96.25 113 LEU A C 1
ATOM 911 O O . LEU A 1 113 ? 3.418 -8.401 8.039 1.00 96.25 113 LEU A O 1
ATOM 915 N N . ARG A 1 114 ? 1.415 -8.024 8.951 1.00 96.38 114 ARG A N 1
ATOM 916 C CA . ARG A 1 114 ? 1.489 -9.231 9.790 1.00 96.38 114 ARG A CA 1
ATOM 917 C C . ARG A 1 114 ? 1.405 -10.459 8.880 1.00 96.38 114 ARG A C 1
ATOM 919 O O . ARG A 1 114 ? 0.542 -10.497 8.007 1.00 96.38 114 ARG A O 1
ATOM 926 N N . GLY A 1 115 ? 2.208 -11.495 9.132 1.00 96.94 115 GLY A N 1
ATOM 927 C CA . GLY A 1 115 ? 2.284 -12.668 8.244 1.00 96.94 115 GLY A CA 1
ATOM 928 C C . GLY A 1 115 ? 0.934 -13.346 7.950 1.00 96.94 115 GLY A C 1
ATOM 929 O O . GLY A 1 115 ? 0.699 -13.819 6.842 1.00 96.94 115 GLY A O 1
ATOM 930 N N . GLY A 1 116 ? -0.006 -13.336 8.904 1.00 96.75 116 GLY A N 1
ATOM 931 C CA . GLY A 1 116 ? -1.369 -13.836 8.675 1.00 96.75 116 GLY A CA 1
ATOM 932 C C . GLY A 1 116 ? -2.203 -12.978 7.712 1.00 96.75 116 GLY A C 1
ATOM 933 O O . GLY A 1 116 ? -3.006 -13.520 6.953 1.00 96.75 116 GLY A O 1
ATOM 934 N N . VAL A 1 117 ? -2.004 -11.656 7.721 1.00 97.25 117 VAL A N 1
ATOM 935 C CA . VAL A 1 117 ? -2.648 -10.712 6.792 1.00 97.25 117 VAL A CA 1
ATOM 936 C C . VAL A 1 117 ? -2.029 -10.855 5.403 1.00 97.25 117 VAL A C 1
ATOM 938 O O . VAL A 1 117 ? -2.769 -11.049 4.441 1.00 97.25 117 VAL A O 1
ATOM 941 N N . GLU A 1 118 ? -0.692 -10.880 5.313 1.00 97.31 118 GLU A N 1
ATOM 942 C CA . GLU A 1 118 ? 0.047 -11.154 4.068 1.00 97.31 118 GLU A CA 1
ATOM 943 C C . GLU A 1 118 ? -0.469 -12.434 3.397 1.00 97.31 118 GLU A C 1
ATOM 945 O O . GLU A 1 118 ? -0.853 -12.427 2.226 1.00 97.31 118 GLU A O 1
ATOM 950 N N . LEU A 1 119 ? -0.546 -13.534 4.156 1.00 97.56 119 LEU A N 1
ATOM 951 C CA . LEU A 1 119 ? -0.996 -14.820 3.632 1.00 97.56 119 LEU A CA 1
ATOM 952 C C . LEU A 1 119 ? -2.435 -14.762 3.104 1.00 97.56 119 LEU A C 1
ATOM 954 O O . LEU A 1 119 ? -2.747 -15.410 2.104 1.00 97.56 119 LEU A O 1
ATOM 958 N N . ARG A 1 120 ? -3.321 -14.018 3.772 1.00 97.81 120 ARG A N 1
ATOM 959 C CA . ARG A 1 120 ? -4.727 -13.894 3.373 1.00 97.81 120 ARG A CA 1
ATOM 960 C C . ARG A 1 120 ? -4.874 -13.102 2.078 1.00 97.81 120 ARG A C 1
ATOM 962 O O . ARG A 1 120 ? -5.577 -13.567 1.184 1.00 97.81 120 ARG A O 1
ATOM 969 N N . VAL A 1 121 ? -4.178 -11.970 1.967 1.00 97.88 121 VAL A N 1
ATOM 970 C CA . VAL A 1 121 ? -4.147 -11.156 0.742 1.00 97.88 121 VAL A CA 1
ATOM 971 C C . VAL A 1 121 ? -3.599 -11.983 -0.415 1.00 97.88 121 VAL A C 1
ATOM 973 O O . VAL A 1 121 ? -4.258 -12.114 -1.443 1.00 97.88 121 VAL A O 1
ATOM 976 N N . TRP A 1 122 ? -2.445 -12.631 -0.228 1.00 98.00 122 TRP A N 1
ATOM 977 C CA . TRP A 1 122 ? -1.827 -13.438 -1.280 1.00 98.00 122 TRP A CA 1
ATOM 978 C C . TRP A 1 122 ? -2.736 -14.578 -1.754 1.00 98.00 122 TRP A C 1
ATOM 980 O O . TRP A 1 122 ? -2.900 -14.788 -2.955 1.00 98.00 122 TRP A O 1
ATOM 990 N N . LYS A 1 123 ? -3.386 -15.294 -0.825 1.00 97.88 123 LYS A N 1
ATOM 991 C CA . LYS A 1 123 ? -4.363 -16.338 -1.175 1.00 97.88 123 LYS A CA 1
ATOM 992 C C . LYS A 1 123 ? -5.530 -15.784 -1.993 1.00 97.88 123 LYS A C 1
ATOM 994 O O . LYS A 1 123 ? -5.948 -16.439 -2.946 1.00 97.88 123 LYS A O 1
ATOM 999 N N . ALA A 1 124 ? -6.044 -14.607 -1.635 1.00 97.88 124 ALA A N 1
ATOM 1000 C CA . ALA A 1 124 ? -7.137 -13.966 -2.359 1.00 97.88 124 ALA A CA 1
ATOM 1001 C C . ALA A 1 124 ? -6.720 -13.568 -3.786 1.00 97.88 124 ALA A C 1
ATOM 1003 O O . ALA A 1 124 ? -7.447 -13.875 -4.728 1.00 97.88 124 ALA A O 1
ATOM 1004 N N . ILE A 1 125 ? -5.524 -12.994 -3.959 1.00 97.56 125 ILE A N 1
ATOM 1005 C CA . ILE A 1 125 ? -4.963 -12.646 -5.277 1.00 97.56 125 ILE A CA 1
ATOM 1006 C C . ILE A 1 125 ? -4.814 -13.894 -6.153 1.00 97.56 125 ILE A C 1
ATOM 1008 O O . ILE A 1 125 ? -5.286 -13.922 -7.288 1.00 97.56 125 ILE A O 1
ATOM 1012 N N . VAL A 1 126 ? -4.189 -14.957 -5.632 1.00 96.44 126 VAL A N 1
ATOM 1013 C CA . VAL A 1 126 ? -3.975 -16.202 -6.391 1.00 96.44 126 VAL A CA 1
ATOM 1014 C C . VAL A 1 126 ? -5.304 -16.842 -6.792 1.00 96.44 126 VAL A C 1
ATOM 1016 O O . VAL A 1 126 ? -5.444 -17.294 -7.930 1.00 96.44 126 VAL A O 1
ATOM 1019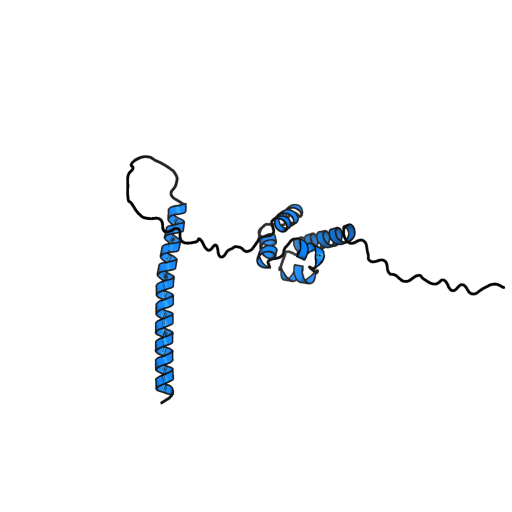 N N . LYS A 1 127 ? -6.288 -16.861 -5.883 1.00 96.38 127 LYS A N 1
ATOM 1020 C CA . LYS A 1 127 ? -7.639 -17.349 -6.182 1.00 96.38 127 LYS A CA 1
ATOM 1021 C C . LYS A 1 127 ? -8.269 -16.541 -7.318 1.00 96.38 127 LYS A C 1
ATOM 1023 O O . LYS A 1 127 ? -8.707 -17.133 -8.301 1.00 96.38 127 LYS A O 1
ATOM 1028 N N . TRP A 1 128 ? -8.243 -15.214 -7.214 1.00 96.56 128 TRP A N 1
ATOM 1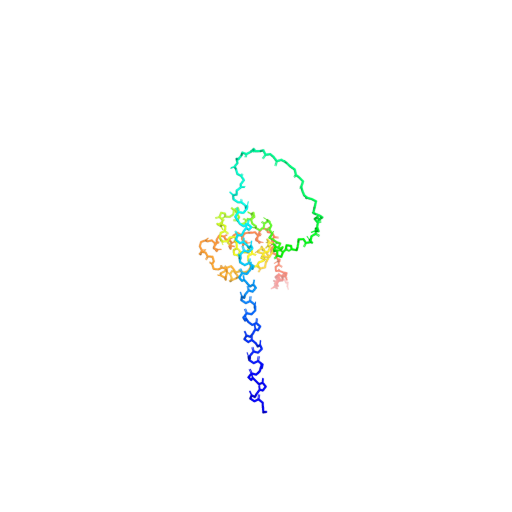029 C CA . TRP A 1 128 ? -8.810 -14.326 -8.224 1.00 96.56 128 TRP A CA 1
ATOM 1030 C C . TRP A 1 128 ? -8.158 -14.535 -9.596 1.00 96.56 128 TRP A C 1
ATOM 1032 O O . TRP A 1 128 ? -8.861 -14.744 -10.582 1.00 96.56 128 TRP A O 1
ATOM 1042 N N . ARG A 1 129 ? -6.820 -14.599 -9.662 1.00 95.38 129 ARG A N 1
ATOM 1043 C CA . ARG A 1 129 ? -6.083 -14.848 -10.915 1.00 95.38 129 ARG A CA 1
ATOM 1044 C C . ARG A 1 129 ? -6.441 -16.188 -11.544 1.00 95.38 129 ARG A C 1
ATOM 1046 O O . ARG A 1 129 ? -6.553 -16.269 -12.760 1.00 95.38 129 ARG A O 1
ATOM 1053 N N . LYS A 1 130 ? -6.636 -17.236 -10.740 1.00 94.38 130 LYS A N 1
ATOM 1054 C CA . LYS A 1 130 ? -7.047 -18.553 -11.245 1.00 94.38 130 LYS A CA 1
ATOM 1055 C C . LYS A 1 130 ? -8.436 -18.510 -11.890 1.00 94.38 130 LYS A C 1
ATOM 1057 O O . LYS A 1 130 ? -8.659 -19.195 -12.881 1.00 94.38 130 LYS A O 1
ATOM 1062 N N . GLU A 1 131 ? -9.348 -17.730 -11.321 1.00 93.50 131 GLU A N 1
ATOM 1063 C CA . GLU A 1 131 ? -10.729 -17.597 -11.799 1.00 93.50 131 GLU A CA 1
ATOM 1064 C C . GLU A 1 131 ? -10.839 -16.678 -13.028 1.00 93.50 131 GLU A C 1
ATOM 1066 O O . GLU A 1 131 ? -11.641 -16.951 -13.916 1.00 93.50 131 GLU A O 1
ATOM 1071 N N . HIS A 1 132 ? -10.011 -15.631 -13.115 1.00 90.88 132 HIS A N 1
ATOM 1072 C CA . HIS A 1 132 ? -10.148 -14.567 -14.123 1.00 90.88 132 HIS A CA 1
ATOM 1073 C C . HIS A 1 132 ? -9.080 -14.600 -15.222 1.00 90.88 132 HIS A C 1
ATOM 1075 O O . HIS A 1 132 ? -9.234 -13.953 -16.255 1.00 90.88 132 HIS A O 1
ATOM 1081 N N . ARG A 1 133 ? -8.006 -15.376 -15.038 1.00 85.56 133 ARG A N 1
ATOM 1082 C CA . ARG A 1 133 ? -6.957 -15.589 -16.041 1.00 85.56 133 ARG A CA 1
ATOM 1083 C C . ARG A 1 133 ? -6.844 -17.083 -16.366 1.00 85.56 133 ARG A C 1
ATOM 1085 O O . ARG A 1 133 ? -5.842 -17.708 -16.003 1.00 85.56 133 ARG A O 1
ATOM 1092 N N . PRO A 1 134 ? -7.868 -17.683 -17.011 1.00 65.44 134 PRO A N 1
ATOM 1093 C CA . PRO A 1 134 ? -7.776 -19.061 -17.469 1.00 65.44 134 PRO A CA 1
ATOM 1094 C C . PRO A 1 134 ? -6.549 -19.180 -18.374 1.00 65.44 134 PRO A C 1
ATOM 1096 O O . PRO A 1 134 ? -6.319 -18.340 -19.243 1.00 65.44 134 PRO A O 1
ATOM 1099 N N . GLY A 1 135 ? -5.702 -20.159 -18.059 1.00 65.81 135 GLY A N 1
ATOM 1100 C CA . GLY A 1 135 ? -4.331 -20.234 -18.543 1.00 65.81 135 GLY A CA 1
ATOM 1101 C C . GLY A 1 135 ? -4.209 -20.063 -20.054 1.00 65.81 135 GLY A C 1
ATOM 1102 O O . GLY A 1 135 ? -4.973 -20.642 -20.823 1.00 65.81 135 GLY A O 1
ATOM 1103 N N . VAL A 1 136 ? -3.182 -19.315 -20.461 1.00 61.19 136 VAL A N 1
ATOM 1104 C CA . VAL A 1 136 ? -2.557 -19.487 -21.772 1.00 61.19 136 VAL A CA 1
ATOM 1105 C C . VAL A 1 136 ? -2.274 -20.982 -21.915 1.00 61.19 136 VAL A C 1
ATOM 1107 O O . VAL A 1 136 ? -1.419 -21.531 -21.220 1.00 61.19 136 VAL A O 1
ATOM 1110 N N . THR A 1 137 ? -3.056 -21.659 -22.752 1.00 55.38 137 THR A N 1
ATOM 1111 C CA . THR A 1 137 ? -2.801 -23.035 -23.172 1.00 55.38 137 THR A CA 1
ATOM 1112 C C . THR A 1 137 ? -1.371 -23.106 -23.708 1.00 55.38 137 THR A C 1
ATOM 1114 O O . THR A 1 137 ? -1.034 -22.275 -24.556 1.00 55.38 137 THR A O 1
ATOM 1117 N N . PRO A 1 138 ? -0.524 -24.061 -23.280 1.00 52.31 138 PRO A N 1
ATOM 1118 C CA . PRO A 1 138 ? 0.727 -24.310 -23.971 1.00 52.31 138 PRO A CA 1
ATOM 1119 C C . PRO A 1 138 ? 0.371 -24.769 -25.385 1.00 52.31 138 PRO A C 1
ATOM 1121 O O . PRO A 1 138 ? -0.085 -25.890 -25.602 1.00 52.31 138 PRO A O 1
ATOM 1124 N N . SER A 1 139 ? 0.521 -23.869 -26.349 1.00 55.62 139 SER A N 1
ATOM 1125 C CA . SER A 1 139 ? 0.425 -24.149 -27.773 1.00 55.62 139 SER A CA 1
ATOM 1126 C C . SER A 1 139 ? 1.648 -24.959 -28.192 1.00 55.62 139 SER A C 1
ATOM 1128 O O . SER A 1 139 ? 2.587 -24.430 -28.776 1.00 55.62 139 SER A O 1
ATOM 1130 N N . HIS A 1 140 ? 1.655 -26.243 -27.857 1.00 54.41 140 HIS A N 1
ATOM 1131 C CA . HIS A 1 140 ? 2.445 -27.232 -28.571 1.00 54.41 140 HIS A CA 1
ATOM 1132 C C . HIS A 1 140 ? 1.596 -28.496 -28.717 1.00 54.41 140 HIS A C 1
ATOM 1134 O O . HIS A 1 140 ? 1.372 -29.188 -27.722 1.00 54.41 140 HIS A O 1
ATOM 1140 N N . PRO A 1 141 ? 1.097 -28.811 -29.928 1.00 57.84 141 PRO A N 1
ATOM 1141 C CA . PRO A 1 141 ? 0.568 -30.137 -30.180 1.00 57.84 141 PRO A CA 1
ATOM 1142 C C . PRO A 1 141 ? 1.734 -31.111 -30.015 1.00 57.84 141 PRO A C 1
ATOM 1144 O O . PRO A 1 141 ? 2.753 -31.004 -30.703 1.00 57.84 141 PRO A O 1
ATOM 1147 N N . VAL A 1 142 ? 1.597 -32.039 -29.070 1.00 58.53 142 VAL A N 1
ATOM 1148 C CA . VAL A 1 142 ? 2.393 -33.263 -29.057 1.00 58.53 142 VAL A CA 1
ATOM 1149 C C . VAL A 1 142 ? 2.073 -33.956 -30.376 1.00 58.53 142 VAL A C 1
ATOM 1151 O O . VAL A 1 142 ? 0.995 -34.514 -30.558 1.00 58.53 142 VAL A O 1
ATOM 1154 N N . VAL A 1 143 ? 2.972 -33.817 -31.350 1.00 61.94 143 VAL A N 1
ATOM 1155 C CA . VAL A 1 143 ? 2.963 -34.657 -32.541 1.00 61.94 143 VAL A CA 1
ATOM 1156 C C . VAL A 1 143 ? 3.329 -36.045 -32.041 1.00 61.94 143 VAL A C 1
ATOM 1158 O O . VAL A 1 143 ? 4.507 -36.353 -31.862 1.00 61.94 143 VAL A O 1
ATOM 1161 N N . ASP A 1 144 ? 2.311 -36.861 -31.779 1.00 56.22 144 ASP A N 1
ATOM 1162 C CA . ASP A 1 144 ? 2.462 -38.300 -31.614 1.00 56.22 144 ASP A CA 1
ATOM 1163 C C . ASP A 1 144 ? 3.000 -38.861 -32.929 1.00 56.22 144 ASP A C 1
ATOM 1165 O O . ASP A 1 144 ? 2.273 -39.226 -33.855 1.00 56.22 144 ASP A O 1
ATOM 1169 N N . ARG A 1 145 ? 4.328 -38.894 -33.037 1.00 54.72 145 ARG A N 1
ATOM 1170 C CA . ARG A 1 145 ? 5.037 -39.568 -34.116 1.00 54.72 145 ARG A CA 1
ATOM 1171 C C . ARG A 1 145 ? 5.032 -41.069 -33.826 1.00 54.72 145 ARG A C 1
ATOM 1173 O O . ARG A 1 145 ? 6.073 -41.666 -33.577 1.00 54.72 145 ARG A O 1
ATOM 1180 N N . ASN A 1 146 ? 3.855 -41.682 -33.907 1.00 49.97 146 ASN A N 1
ATOM 1181 C CA . ASN A 1 146 ? 3.715 -43.132 -33.972 1.00 49.97 146 ASN A CA 1
ATOM 1182 C C . ASN A 1 146 ? 4.075 -43.595 -35.390 1.00 49.97 146 ASN A C 1
ATOM 1184 O O . ASN A 1 146 ? 3.223 -43.760 -36.258 1.00 49.97 146 ASN A O 1
ATOM 1188 N N . HIS A 1 147 ? 5.375 -43.774 -35.637 1.00 58.34 147 HIS A N 1
ATOM 1189 C CA . HIS A 1 147 ? 5.854 -44.638 -36.713 1.00 58.34 147 HIS A CA 1
ATOM 1190 C C . HIS A 1 147 ? 5.641 -46.097 -36.290 1.00 58.34 147 HIS A C 1
ATOM 1192 O O . HIS A 1 147 ? 6.479 -46.641 -35.576 1.00 58.34 147 HIS A O 1
ATOM 1198 N N . ASN A 1 148 ? 4.535 -46.714 -36.715 1.00 45.81 148 ASN A N 1
ATOM 1199 C CA . ASN A 1 148 ? 4.536 -48.115 -37.147 1.00 45.81 148 ASN A CA 1
ATOM 1200 C C . ASN A 1 148 ? 3.187 -48.531 -37.748 1.00 45.81 148 ASN A C 1
ATOM 1202 O O . ASN A 1 148 ? 2.224 -48.733 -37.008 1.00 45.81 148 ASN A O 1
ATOM 1206 N N . GLN A 1 149 ? 3.167 -48.709 -39.072 1.00 45.41 149 GLN A N 1
ATOM 1207 C CA . GLN A 1 149 ? 2.711 -49.913 -39.790 1.00 45.41 149 GLN A CA 1
ATOM 1208 C C . GLN A 1 149 ? 2.326 -49.544 -41.227 1.00 45.41 149 GLN A C 1
ATOM 1210 O O . GLN A 1 149 ? 1.292 -48.915 -41.441 1.00 45.41 149 GLN A O 1
ATOM 1215 N N . LEU A 1 150 ? 3.180 -49.924 -42.180 1.00 42.56 150 LEU A N 1
ATOM 1216 C CA . LEU A 1 150 ? 2.892 -50.867 -43.270 1.00 42.56 150 LEU A CA 1
ATOM 1217 C C . LEU A 1 150 ? 4.227 -51.378 -43.828 1.00 42.56 150 LEU A C 1
ATOM 1219 O O . LEU A 1 150 ? 5.131 -50.537 -44.029 1.00 42.56 150 LEU A O 1
#

InterPro domains:
  IPR013761 Sterile alpha motif/pointed domain superfamily [G3DSA:1.10.150.50] (64-133)
  IPR013761 Sterile alpha motif/pointed domain superfamily [SSF47769] (68-131)

Nearest PDB structures (foldseek):
  6v0m-assembly2_B  TM=9.662E-01  e=3.738E-05  Homo sapiens
  6v0m-assembly3_C  TM=9.726E-01  e=5.745E-05  Homo sapiens

pLDDT: mean 80.35, std 20.04, range [38.47, 98.0]

Secondary structure (DSSP, 8-state):
-HHHHHHHHHHHHHHHHHHHHHHHHHHHHHHHHHHHHTT-----------------------TT-----HHHHHHHHHTT--HHHHHHHHHTT--HHHHHHT--HHHHHHTT--HHHHHHHHHHHHHHHHHHS-----------------

Mean predicted aligned error: 19.24 Å

Sequence (150 aa):
TLLKQALEDHRLQLTALRQVVEQMGLVTTLLNHIDRESSESETSAAHTPESNGSERLLPQISVTDSSVDPRLVEWLRTLRIDQRSIDKFLMEEYCLDDVLHYVNREDIRKLGLRGGVELRVWKAIVKWRKEHRPGVTPSHPVVDRNHNQL

Solvent-accessible surface area (backbone atoms only — not comparable to full-atom values): 9638 Å² total; per-residue (Å²): 109,73,69,60,53,55,52,50,52,51,52,52,51,53,51,51,52,52,52,51,54,56,52,50,52,53,54,52,54,53,53,56,50,58,60,53,63,74,70,71,84,83,88,83,87,89,81,83,85,91,82,94,69,86,79,75,81,67,82,81,78,71,92,69,77,70,81,69,39,66,67,34,56,51,54,44,47,76,70,72,51,54,66,77,64,51,48,48,45,52,76,70,67,51,40,48,64,47,52,56,74,66,60,50,76,65,59,53,55,72,61,65,53,58,69,72,56,43,52,50,54,52,51,51,35,54,52,49,40,60,73,76,51,70,71,84,70,80,90,64,84,81,77,79,80,78,86,81,88,134

Foldseek 3Di:
DVVVVVVVVVVVVVVVVVVVVVVVVVVVVVVVVVVVVVPPPDDDDDDDDDDDDPPPCDPPPPPPPLVQAVVLVVVLVVLVHDPVLSVLCSVVSDHPCCLQPPDDLVNLVVSVDDPVSSVSSVVVSVVSCVVPVVDPDPPDPPPPPPPDDD

Radius of gyration: 30.47 Å; Cα contacts (8 Å, |Δi|>4): 46; chains: 1; bounding box: 68×94×66 Å